Protein AF-A0A9P6WU35-F1 (afdb_monomer)

Organism: Rhizopus oryzae (NCBI:txid64495)

Foldseek 3Di:
DADPVPRADQKDKDWADDPPPDDIDIDIAGADPPLVPGVRNVLVVLCVVCVVLCVLPDPPADSDWPPPVDPPSNPIGRDDPVVVVCVVVVVCVVVVHDDD

Solvent-accessible surface area (backbone atoms only — not comparable to full-atom values): 6296 Å² total; per-residue (Å²): 83,66,39,89,90,71,79,41,63,52,25,41,78,48,71,47,81,60,72,97,87,53,85,63,52,72,46,81,43,62,55,52,92,55,59,94,75,11,62,35,46,53,48,49,55,51,50,60,76,42,50,86,68,44,75,89,54,62,96,83,59,54,93,56,66,36,55,82,86,49,87,56,57,86,63,47,40,60,53,53,72,70,58,60,68,46,44,63,58,51,54,35,52,77,69,71,48,85,85,128

Mean predicted aligned error: 8.53 Å

Sequence (100 aa):
MMDNDKNIPIGVTLTARQPKEIKAKMSNIVTIEDRNKCPVHTLWVFCQATKERRNHLTEGHKLFLTNLEDMDQTKWQSVQPSTIASWPKRIMQDAGIEMN

Structure (mmCIF, N/CA/C/O backbone):
data_AF-A0A9P6WU35-F1
#
_entry.id   AF-A0A9P6WU35-F1
#
loop_
_atom_site.group_PDB
_atom_site.id
_atom_site.type_symbol
_atom_site.label_atom_id
_atom_site.label_alt_id
_atom_site.label_comp_id
_atom_site.label_asym_id
_atom_site.label_entity_id
_atom_site.label_seq_id
_atom_site.pdbx_PDB_ins_code
_atom_site.Cartn_x
_atom_site.Cartn_y
_atom_site.Cartn_z
_atom_site.occupancy
_atom_site.B_iso_or_equiv
_atom_site.auth_seq_id
_atom_site.auth_comp_id
_atom_site.auth_asym_id
_atom_site.auth_atom_id
_atom_site.pdbx_PDB_model_num
ATOM 1 N N . MET A 1 1 ? -2.400 -3.229 16.686 1.00 63.34 1 MET A N 1
ATOM 2 C CA . MET A 1 1 ? -2.683 -4.150 17.806 1.00 63.34 1 MET A CA 1
ATOM 3 C C . MET A 1 1 ? -2.708 -5.565 17.260 1.00 63.34 1 MET A C 1
ATOM 5 O O . MET A 1 1 ? -3.266 -5.754 16.184 1.00 63.34 1 MET A O 1
ATOM 9 N N . MET A 1 2 ? -2.095 -6.517 17.961 1.00 68.75 2 MET A N 1
ATOM 10 C CA . MET A 1 2 ? -2.095 -7.937 17.595 1.00 68.75 2 MET A CA 1
ATOM 11 C C . MET A 1 2 ? -2.855 -8.735 18.651 1.00 68.75 2 MET A C 1
ATOM 13 O O . MET A 1 2 ? -2.800 -8.388 19.829 1.00 68.75 2 MET A O 1
ATOM 17 N N . ASP A 1 3 ? -3.544 -9.784 18.222 1.00 70.44 3 ASP A N 1
ATOM 18 C CA . ASP A 1 3 ? -3.942 -10.888 19.091 1.00 70.44 3 ASP A CA 1
ATOM 19 C C . ASP A 1 3 ? -2.704 -11.772 19.319 1.00 70.44 3 ASP A C 1
ATOM 21 O O . ASP A 1 3 ? -2.176 -12.360 18.367 1.00 70.44 3 ASP A O 1
ATOM 25 N N . ASN A 1 4 ? -2.215 -11.815 20.561 1.00 62.59 4 ASN A N 1
ATOM 26 C CA . ASN A 1 4 ? -0.994 -12.534 20.933 1.00 62.59 4 ASN A CA 1
ATOM 27 C C . ASN A 1 4 ? -1.130 -14.061 20.819 1.00 62.59 4 ASN A C 1
ATOM 29 O O . ASN A 1 4 ? -0.107 -14.727 20.686 1.00 62.59 4 ASN A O 1
ATOM 33 N N . ASP A 1 5 ? -2.349 -14.605 20.790 1.00 67.38 5 ASP A N 1
ATOM 34 C CA . ASP A 1 5 ? -2.567 -16.052 20.676 1.00 67.38 5 ASP A CA 1
ATOM 35 C C . ASP A 1 5 ? -2.641 -16.522 19.219 1.00 67.38 5 ASP A C 1
ATOM 37 O O . ASP A 1 5 ? -2.437 -17.699 18.923 1.00 67.38 5 ASP A O 1
ATOM 41 N N . LYS A 1 6 ? -2.938 -15.612 18.281 1.00 63.66 6 LYS A N 1
ATOM 42 C CA . LYS A 1 6 ? -3.199 -15.968 16.874 1.00 63.66 6 LYS A CA 1
ATOM 43 C C . LYS A 1 6 ? -2.267 -15.299 15.869 1.00 63.66 6 LYS A C 1
ATOM 45 O O . LYS A 1 6 ? -2.325 -15.638 14.689 1.00 63.66 6 LYS A O 1
ATOM 50 N N . ASN A 1 7 ? -1.423 -14.360 16.305 1.00 69.69 7 ASN A N 1
ATOM 51 C CA . ASN A 1 7 ? -0.604 -13.512 15.430 1.00 69.69 7 ASN A CA 1
ATOM 52 C C . ASN A 1 7 ? -1.444 -12.805 14.341 1.00 69.69 7 ASN A C 1
ATOM 54 O O . ASN A 1 7 ? -1.013 -12.628 13.201 1.00 69.69 7 ASN A O 1
ATOM 58 N N . ILE A 1 8 ? -2.683 -12.437 14.685 1.00 71.12 8 ILE A N 1
ATOM 59 C CA . ILE A 1 8 ? -3.626 -11.761 13.787 1.00 71.12 8 ILE A CA 1
ATOM 60 C C . ILE A 1 8 ? -3.738 -10.298 14.219 1.00 71.12 8 ILE A C 1
ATOM 62 O O . I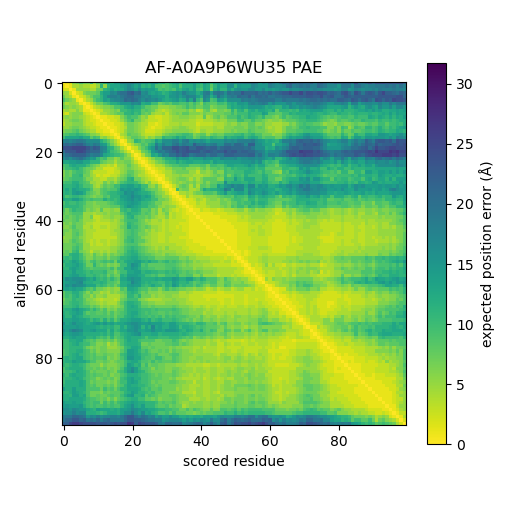LE A 1 8 ? -3.923 -10.025 15.408 1.00 71.12 8 ILE A O 1
ATOM 66 N N . PRO A 1 9 ? -3.668 -9.331 13.289 1.00 77.06 9 PRO A N 1
ATOM 67 C CA . PRO A 1 9 ? -3.876 -7.933 13.629 1.00 77.06 9 PRO A CA 1
ATOM 68 C C . PRO A 1 9 ? -5.347 -7.687 13.979 1.00 77.06 9 PRO A C 1
ATOM 70 O O . PRO A 1 9 ? -6.215 -7.988 13.171 1.00 77.06 9 PRO A O 1
ATOM 73 N N . ILE A 1 10 ? -5.616 -7.112 15.156 1.00 81.50 10 ILE A N 1
ATOM 74 C CA . ILE A 1 10 ? -6.972 -6.791 15.660 1.00 81.50 10 ILE A CA 1
ATOM 75 C C . ILE A 1 10 ? -7.364 -5.319 15.466 1.00 81.50 10 ILE A C 1
ATOM 77 O O . ILE A 1 10 ? -8.532 -4.955 15.596 1.00 81.50 10 ILE A O 1
ATOM 81 N N . GLY A 1 11 ? -6.400 -4.477 15.090 1.00 82.31 11 GLY A N 1
ATOM 82 C CA . GLY A 1 11 ? -6.624 -3.071 14.763 1.00 82.31 11 GLY A CA 1
ATOM 83 C C . GLY A 1 11 ? -5.350 -2.358 14.316 1.00 82.31 11 GLY A C 1
ATOM 84 O O . GLY A 1 11 ? -4.235 -2.813 14.605 1.00 82.31 11 GLY A O 1
ATOM 85 N N . VAL A 1 12 ? -5.506 -1.218 13.646 1.00 84.06 12 VAL A N 1
ATOM 86 C CA . VAL A 1 12 ? -4.409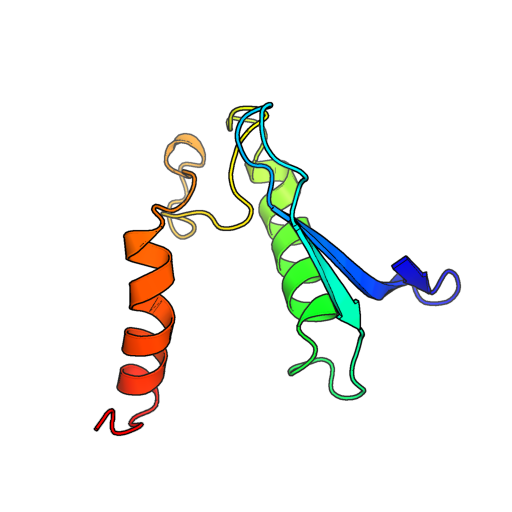 -0.333 13.229 1.00 84.06 12 VAL A CA 1
ATOM 87 C C . VAL A 1 12 ? -4.728 1.124 13.555 1.00 84.06 12 VAL A C 1
ATOM 89 O O . VAL A 1 12 ? -5.871 1.564 13.452 1.00 84.06 12 VAL A O 1
ATOM 92 N N . THR A 1 13 ? -3.694 1.882 13.903 1.00 84.44 13 THR A N 1
ATOM 93 C CA . THR A 1 13 ? -3.759 3.339 14.006 1.00 84.44 13 THR A CA 1
ATOM 94 C C . THR A 1 13 ? -2.987 3.934 12.838 1.00 84.44 13 THR A C 1
ATOM 96 O O . THR A 1 13 ? -1.787 3.701 12.692 1.00 84.44 13 THR A O 1
ATOM 99 N N . LEU A 1 14 ? -3.686 4.682 11.987 1.00 81.62 14 LEU A N 1
ATOM 100 C CA . LEU A 1 14 ? -3.088 5.455 10.908 1.00 81.62 14 LEU A CA 1
ATOM 101 C C . LEU A 1 14 ? -2.802 6.866 11.403 1.00 81.62 14 LEU A C 1
ATOM 103 O O . LEU A 1 14 ? -3.715 7.569 11.834 1.00 81.62 14 LEU A O 1
ATOM 107 N N . THR A 1 15 ? -1.547 7.291 11.290 1.00 81.25 15 THR A N 1
ATOM 108 C CA . THR A 1 15 ? -1.116 8.636 11.678 1.00 81.25 15 THR A CA 1
ATOM 109 C C . THR A 1 15 ? -0.714 9.418 10.440 1.00 81.25 15 THR A C 1
ATOM 111 O O . THR A 1 15 ? 0.305 9.128 9.810 1.00 81.25 15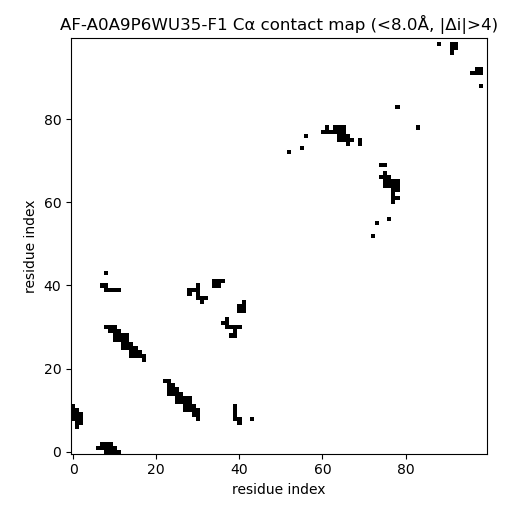 THR A O 1
ATOM 114 N N . ALA A 1 16 ? -1.495 10.440 10.102 1.00 76.81 16 ALA A N 1
ATOM 115 C CA . ALA A 1 16 ? -1.141 11.394 9.065 1.00 76.81 16 ALA A CA 1
ATOM 116 C C . ALA A 1 16 ? -0.136 12.399 9.641 1.00 76.81 16 ALA A C 1
ATOM 118 O O . ALA A 1 16 ? -0.494 13.286 10.420 1.00 76.81 16 ALA A O 1
ATOM 119 N N . ARG A 1 17 ? 1.137 12.243 9.267 1.00 70.44 17 ARG A N 1
ATOM 120 C CA . ARG A 1 17 ? 2.196 13.191 9.625 1.00 70.44 17 ARG A CA 1
ATOM 121 C C . ARG A 1 17 ? 2.110 14.389 8.675 1.00 70.44 17 ARG A C 1
ATOM 123 O O . ARG A 1 17 ? 2.318 14.234 7.475 1.00 70.44 17 ARG A O 1
ATOM 130 N N . GLN A 1 18 ? 1.774 15.563 9.199 1.00 65.25 18 GLN A N 1
ATOM 131 C CA . GLN A 1 18 ? 1.946 16.845 8.506 1.00 65.25 18 GLN A CA 1
ATOM 132 C C . GLN A 1 18 ? 3.238 17.527 8.999 1.00 65.25 18 GLN A C 1
ATOM 134 O O . GLN A 1 18 ? 3.765 17.120 10.040 1.00 65.25 18 GLN A O 1
ATOM 139 N N . PRO A 1 19 ? 3.783 18.526 8.270 1.00 57.38 19 PRO A N 1
ATOM 140 C CA . PRO A 1 19 ? 4.918 19.318 8.743 1.00 57.38 19 PRO A CA 1
ATOM 141 C C . PRO A 1 19 ? 4.656 19.895 10.142 1.00 57.38 19 PRO A C 1
ATOM 143 O O . PRO A 1 19 ? 3.503 20.129 10.500 1.00 57.38 19 PRO A O 1
ATOM 146 N N . LYS A 1 20 ? 5.739 20.093 10.909 1.00 57.22 20 LYS A N 1
ATOM 147 C CA . LYS A 1 20 ? 5.839 20.220 12.384 1.00 57.22 20 LYS A CA 1
ATOM 148 C C . LYS A 1 20 ? 4.887 21.198 13.109 1.00 57.22 20 LYS A C 1
ATOM 150 O O . LYS A 1 20 ? 4.918 21.245 14.332 1.00 57.22 20 LYS A O 1
ATOM 155 N N . GLU A 1 21 ? 4.045 21.943 12.407 1.00 57.44 21 GLU A N 1
ATOM 156 C CA . GLU A 1 21 ? 3.225 23.029 12.952 1.00 57.44 21 GLU A CA 1
ATOM 157 C C . GLU A 1 21 ? 1.771 22.633 13.280 1.00 57.44 21 GLU A C 1
ATOM 159 O O . GLU A 1 21 ? 1.054 23.411 13.903 1.00 57.44 21 GLU A O 1
ATOM 164 N N . ILE A 1 22 ? 1.313 21.425 12.917 1.00 59.28 22 ILE A N 1
ATOM 165 C CA . ILE A 1 22 ? -0.082 20.988 13.132 1.00 59.28 22 ILE A CA 1
ATOM 166 C C . ILE A 1 22 ? -0.131 19.649 13.882 1.00 59.28 22 ILE A C 1
ATOM 168 O O . ILE A 1 22 ? 0.663 18.741 13.630 1.00 59.28 22 ILE A O 1
ATOM 172 N N . LYS A 1 23 ? -1.106 19.500 14.794 1.00 65.06 23 LYS A N 1
ATOM 173 C CA . LYS A 1 23 ? -1.410 18.221 15.460 1.00 65.06 23 LYS A CA 1
ATOM 174 C C . LYS A 1 23 ? -1.686 17.137 14.414 1.00 65.06 23 LYS A C 1
ATOM 176 O O . LYS A 1 23 ? -2.593 17.277 13.594 1.00 65.06 23 LYS A O 1
ATOM 181 N N . ALA A 1 24 ? -0.930 16.041 14.470 1.00 70.25 24 ALA A N 1
ATOM 182 C CA . ALA A 1 24 ? -1.127 14.903 13.580 1.00 70.25 24 ALA A CA 1
ATOM 183 C C . ALA A 1 24 ? -2.559 14.358 13.705 1.00 70.25 24 ALA A C 1
ATOM 185 O O . ALA A 1 24 ? -3.064 14.152 14.812 1.00 70.25 24 ALA A O 1
ATOM 186 N N . LYS A 1 25 ? -3.211 14.102 12.567 1.00 79.12 25 LYS A N 1
ATOM 187 C CA . LYS A 1 25 ? -4.514 13.428 12.549 1.00 79.12 25 LYS A CA 1
ATOM 188 C C . LYS A 1 25 ? -4.290 11.929 12.691 1.00 79.12 25 LYS A C 1
ATOM 190 O O . LYS A 1 25 ? -3.472 11.354 11.972 1.00 79.12 25 LYS A O 1
ATOM 195 N N . MET A 1 26 ? -5.024 11.311 13.607 1.00 80.12 26 MET A N 1
ATOM 196 C CA . MET A 1 26 ? -4.995 9.870 13.830 1.00 80.12 26 MET A CA 1
ATOM 197 C C . MET A 1 26 ? -6.362 9.272 13.520 1.00 80.12 26 MET A C 1
ATOM 199 O O . MET A 1 26 ? -7.392 9.859 13.850 1.00 80.12 26 MET A O 1
ATOM 203 N N . SER A 1 27 ? -6.372 8.100 12.898 1.00 81.44 27 SER A N 1
ATOM 204 C CA . SER A 1 27 ? -7.586 7.325 12.648 1.00 81.44 27 SER A CA 1
ATOM 205 C C . SER A 1 27 ? -7.364 5.890 13.095 1.00 81.44 27 SER A C 1
ATOM 207 O O . SER A 1 27 ? -6.371 5.267 12.720 1.00 81.44 27 SER A O 1
ATOM 209 N N . ASN A 1 28 ? -8.284 5.373 13.905 1.00 81.69 28 ASN A N 1
ATOM 210 C CA . ASN A 1 28 ? -8.258 3.990 14.362 1.00 81.69 28 ASN A CA 1
ATOM 211 C C . ASN A 1 28 ? -9.167 3.155 13.468 1.00 81.69 28 ASN A C 1
ATOM 213 O O . ASN A 1 28 ? -10.329 3.499 13.268 1.00 81.69 28 ASN A O 1
ATOM 217 N N . ILE A 1 29 ? -8.629 2.062 12.941 1.00 81.06 29 ILE A N 1
ATOM 218 C CA . ILE A 1 29 ? -9.364 1.095 12.136 1.00 81.06 29 ILE A CA 1
ATOM 219 C C . ILE A 1 29 ? -9.370 -0.220 12.909 1.00 81.06 29 ILE A C 1
ATOM 221 O O . ILE A 1 29 ? -8.317 -0.719 13.316 1.00 81.06 29 ILE A O 1
ATOM 225 N N . VAL A 1 30 ? -10.563 -0.764 13.118 1.00 80.62 30 VAL A N 1
ATOM 226 C CA . VAL A 1 30 ? -10.792 -2.014 13.848 1.00 80.62 30 VAL A CA 1
ATOM 227 C C . VAL A 1 30 ? -10.995 -3.152 12.851 1.00 80.62 30 VAL A C 1
ATOM 229 O O . VAL A 1 30 ? -11.324 -2.928 11.683 1.00 80.62 30 VAL A O 1
ATOM 232 N N . THR A 1 31 ? -10.746 -4.377 13.294 1.00 75.38 31 THR A N 1
ATOM 233 C CA . THR A 1 31 ? -11.059 -5.570 12.510 1.00 75.38 31 THR A CA 1
ATOM 234 C C . THR A 1 31 ? -12.561 -5.794 12.367 1.00 75.38 31 THR A C 1
ATOM 236 O O . THR A 1 31 ? -13.345 -5.416 13.232 1.00 75.38 31 THR A O 1
ATOM 239 N N . ILE A 1 32 ? -12.944 -6.438 11.266 1.00 77.38 32 ILE A N 1
ATOM 240 C CA . ILE A 1 32 ? -14.282 -6.999 11.054 1.00 77.38 32 ILE A CA 1
ATOM 241 C C . ILE A 1 32 ? -14.157 -8.503 10.784 1.00 77.38 32 ILE A C 1
ATOM 243 O O . ILE A 1 32 ? -13.075 -8.975 10.427 1.00 77.38 32 ILE A O 1
ATOM 247 N N . GLU A 1 33 ? -15.248 -9.246 10.973 1.00 74.25 33 GLU A N 1
ATOM 248 C CA . GLU A 1 33 ? -15.258 -10.719 10.946 1.00 74.25 33 GLU A CA 1
ATOM 249 C C . GLU A 1 33 ? -14.790 -11.307 9.605 1.00 74.25 33 GLU A C 1
ATOM 251 O O . GLU A 1 33 ? -14.010 -12.261 9.574 1.00 74.25 33 GLU A O 1
ATOM 256 N N . ASP A 1 34 ? -15.215 -10.706 8.490 1.00 79.56 34 ASP A N 1
ATOM 257 C CA . ASP A 1 34 ? -14.785 -11.108 7.151 1.00 79.56 34 ASP A CA 1
ATOM 258 C C . ASP A 1 34 ? -13.382 -10.561 6.852 1.00 79.56 34 ASP A C 1
ATOM 260 O O . ASP A 1 34 ? -13.197 -9.376 6.552 1.00 79.56 34 ASP A O 1
ATOM 264 N N . ARG A 1 35 ? -12.379 -11.446 6.897 1.00 71.94 35 ARG A N 1
ATOM 265 C CA . ARG A 1 35 ? -10.972 -11.096 6.648 1.00 71.94 35 ARG A CA 1
ATOM 266 C C . ARG A 1 35 ? -10.729 -10.497 5.265 1.00 71.94 35 ARG A C 1
ATOM 268 O O . ARG A 1 35 ? -9.848 -9.650 5.154 1.00 71.94 35 ARG A O 1
ATOM 275 N N . ASN A 1 36 ? -11.505 -10.878 4.248 1.00 74.25 36 ASN A N 1
ATOM 276 C CA . ASN A 1 36 ? -11.347 -10.345 2.890 1.00 74.25 36 ASN A CA 1
ATOM 277 C C . ASN A 1 36 ? -11.847 -8.902 2.779 1.00 74.25 36 ASN A C 1
ATOM 279 O O . ASN A 1 36 ? -11.405 -8.150 1.914 1.00 74.25 36 ASN A O 1
ATOM 283 N N . LYS A 1 37 ? -12.750 -8.499 3.677 1.00 78.94 37 LYS A N 1
ATOM 284 C CA . LYS A 1 37 ? -13.257 -7.125 3.776 1.00 78.94 37 LYS A CA 1
ATOM 285 C C . LYS A 1 37 ? -12.566 -6.330 4.878 1.00 78.94 37 LYS A C 1
ATOM 287 O O . LYS A 1 37 ? -12.788 -5.129 4.985 1.00 78.94 37 LYS A O 1
ATOM 292 N N . CYS A 1 38 ? -11.742 -6.983 5.696 1.00 84.19 38 CYS A N 1
ATOM 293 C CA . CYS A 1 38 ? -11.101 -6.401 6.861 1.00 84.19 38 CYS A CA 1
ATOM 294 C C . CYS A 1 38 ? -9.956 -5.463 6.456 1.00 84.19 38 CYS A C 1
ATOM 296 O O . CYS A 1 38 ? -8.867 -5.935 6.111 1.00 84.19 38 CYS A O 1
ATOM 298 N N . PRO A 1 39 ? -10.127 -4.130 6.567 1.00 82.38 39 PRO A N 1
ATOM 299 C CA . PRO A 1 39 ? -9.115 -3.194 6.084 1.00 82.38 39 PRO A CA 1
ATOM 300 C C . PRO A 1 39 ? -7.808 -3.302 6.879 1.00 82.38 39 PRO A C 1
ATOM 302 O O . PRO A 1 39 ? -6.729 -3.074 6.340 1.00 82.38 39 PRO A O 1
ATOM 305 N N . VAL A 1 40 ? -7.896 -3.703 8.152 1.00 86.62 40 VAL A N 1
ATOM 306 C CA . VAL A 1 40 ? -6.740 -3.964 9.019 1.00 86.62 40 VAL A CA 1
ATOM 307 C C . VAL A 1 40 ? -5.914 -5.136 8.497 1.00 86.62 40 VAL A C 1
ATOM 309 O O . VAL A 1 40 ? -4.689 -5.040 8.430 1.00 86.62 40 VAL A O 1
ATOM 312 N N . HIS A 1 41 ? -6.576 -6.234 8.124 1.00 86.25 41 HIS A N 1
ATOM 313 C CA . HIS A 1 41 ? -5.898 -7.415 7.603 1.00 86.25 41 HIS A CA 1
ATOM 314 C C . HIS A 1 41 ? -5.247 -7.109 6.252 1.00 86.25 41 HIS A C 1
ATOM 316 O O . HIS A 1 41 ? -4.050 -7.342 6.092 1.00 86.25 41 HIS A O 1
ATOM 322 N N . THR A 1 42 ? -5.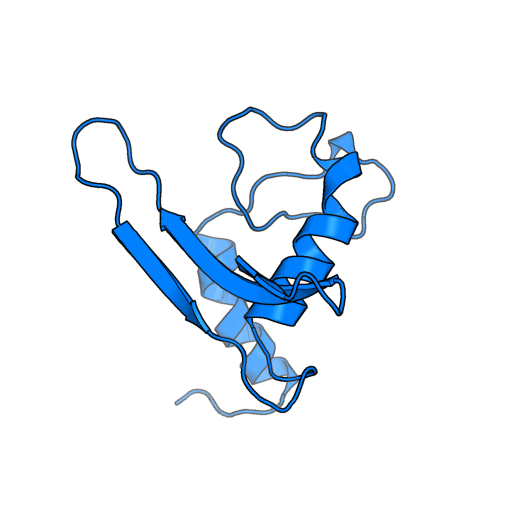990 -6.488 5.331 1.00 88.19 42 THR A N 1
ATOM 323 C CA . THR A 1 42 ? -5.472 -6.056 4.024 1.00 88.19 42 THR A CA 1
ATOM 324 C C . THR A 1 42 ? -4.262 -5.135 4.170 1.00 88.19 42 THR A C 1
ATOM 326 O O . THR A 1 42 ? -3.243 -5.329 3.507 1.00 88.19 42 THR A O 1
ATOM 329 N N . LEU A 1 43 ? -4.327 -4.163 5.085 1.00 88.75 43 LEU A N 1
ATOM 330 C CA . LEU A 1 43 ? -3.210 -3.265 5.351 1.00 88.75 43 LEU A CA 1
ATOM 331 C C . LEU A 1 43 ? -1.995 -4.002 5.924 1.00 88.75 43 LEU A C 1
ATOM 333 O O . LEU A 1 43 ? -0.865 -3.726 5.527 1.00 88.75 43 LEU A O 1
ATOM 337 N N . TRP A 1 44 ? -2.207 -4.928 6.859 1.00 87.00 44 TRP A N 1
ATOM 338 C CA . TRP A 1 44 ? -1.122 -5.719 7.430 1.00 87.00 44 TRP A CA 1
ATOM 339 C C . TRP A 1 44 ? -0.413 -6.555 6.363 1.00 87.00 44 TRP A C 1
ATOM 341 O O . TRP A 1 44 ? 0.813 -6.490 6.278 1.00 87.00 44 TRP A O 1
ATOM 351 N N . VAL A 1 45 ? -1.168 -7.260 5.510 1.00 88.38 45 VAL A N 1
ATOM 352 C CA . VAL A 1 45 ? -0.614 -8.033 4.385 1.00 88.38 45 VAL A CA 1
ATOM 353 C C . VAL A 1 45 ? 0.214 -7.126 3.476 1.00 88.38 45 VAL A C 1
ATOM 355 O O . VAL A 1 45 ? 1.354 -7.454 3.153 1.00 88.38 45 VAL A O 1
ATOM 358 N N . PHE A 1 46 ? -0.311 -5.950 3.129 1.00 89.44 46 PHE A N 1
ATOM 359 C CA . PHE A 1 46 ? 0.404 -4.976 2.307 1.00 89.44 46 PHE A CA 1
ATOM 360 C C . PHE A 1 46 ? 1.712 -4.495 2.960 1.00 89.44 46 PHE A C 1
ATOM 362 O O . PHE A 1 46 ? 2.758 -4.445 2.306 1.00 89.44 46 PHE A O 1
ATOM 369 N N . CYS A 1 47 ? 1.694 -4.167 4.254 1.00 88.31 47 CYS A N 1
ATOM 370 C CA . CYS A 1 47 ? 2.889 -3.745 4.982 1.00 88.31 47 CYS A CA 1
ATOM 371 C C . CYS A 1 47 ? 3.943 -4.855 5.049 1.00 88.31 47 CYS A C 1
ATOM 373 O O . CYS A 1 47 ? 5.114 -4.566 4.834 1.00 88.31 47 CYS A O 1
ATOM 375 N N . GLN A 1 48 ? 3.547 -6.109 5.299 1.00 88.62 48 GLN A N 1
ATOM 376 C CA . GLN A 1 48 ? 4.480 -7.241 5.304 1.00 88.62 48 GLN A CA 1
ATOM 377 C C . GLN A 1 48 ? 5.084 -7.473 3.915 1.00 88.62 48 GLN A C 1
ATOM 379 O O . GLN A 1 48 ? 6.302 -7.548 3.784 1.00 88.62 48 GLN A O 1
ATOM 384 N N . ALA A 1 49 ? 4.250 -7.496 2.871 1.00 86.81 49 ALA A N 1
ATOM 385 C CA . ALA A 1 49 ? 4.690 -7.723 1.494 1.00 86.81 49 ALA A CA 1
ATOM 386 C C . ALA A 1 49 ? 5.647 -6.636 0.980 1.00 86.81 49 ALA A C 1
ATOM 388 O O . ALA A 1 49 ? 6.505 -6.900 0.139 1.00 86.81 49 ALA A O 1
ATOM 389 N N . THR A 1 50 ? 5.509 -5.407 1.482 1.00 87.50 50 THR A N 1
ATOM 390 C CA . THR A 1 50 ? 6.338 -4.271 1.059 1.00 87.50 50 THR A CA 1
ATOM 391 C C . THR A 1 50 ? 7.501 -3.974 2.005 1.00 87.50 50 THR A C 1
ATOM 393 O O . THR A 1 50 ? 8.352 -3.170 1.645 1.00 87.50 50 THR A O 1
ATOM 396 N N . LYS A 1 51 ? 7.583 -4.615 3.180 1.00 85.94 51 LYS A N 1
ATOM 397 C CA . LYS A 1 51 ? 8.542 -4.284 4.250 1.00 85.94 51 LYS A CA 1
ATOM 398 C C . LYS A 1 51 ? 9.993 -4.269 3.769 1.00 85.94 51 LYS A C 1
ATOM 400 O O . LYS A 1 51 ? 10.646 -3.236 3.843 1.00 85.94 51 LYS A O 1
ATOM 405 N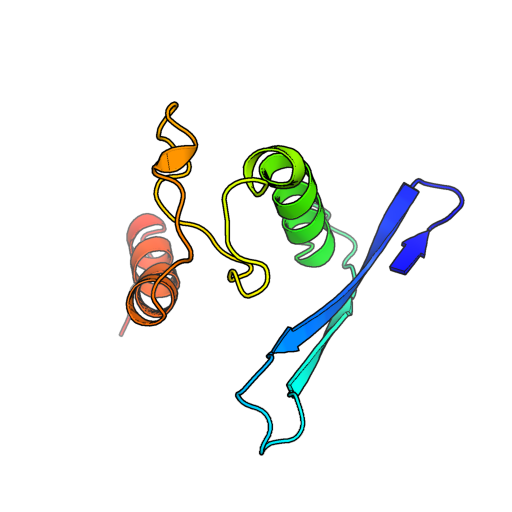 N . GLU A 1 52 ? 10.460 -5.387 3.219 1.00 82.25 52 GLU A N 1
ATOM 406 C CA . GLU A 1 52 ? 11.852 -5.548 2.768 1.00 82.25 52 GLU A CA 1
ATOM 407 C C . GLU A 1 52 ? 12.186 -4.671 1.553 1.00 82.25 52 GLU A C 1
ATOM 409 O O . GLU A 1 52 ? 13.341 -4.351 1.292 1.00 82.25 52 GLU A O 1
ATOM 414 N N . ARG A 1 53 ? 11.159 -4.237 0.817 1.00 79.75 53 ARG A N 1
ATOM 415 C CA . ARG A 1 53 ? 11.284 -3.442 -0.411 1.00 79.75 53 ARG A CA 1
ATOM 416 C C . ARG A 1 53 ? 11.163 -1.935 -0.167 1.00 79.75 53 ARG A C 1
ATOM 418 O O . ARG A 1 53 ? 11.097 -1.162 -1.116 1.00 79.75 53 ARG A O 1
ATOM 425 N N . ARG A 1 54 ? 11.094 -1.505 1.098 1.00 85.31 54 ARG A N 1
ATOM 426 C CA . ARG A 1 54 ? 11.064 -0.085 1.499 1.00 85.31 54 ARG A CA 1
ATOM 427 C C . ARG A 1 54 ? 12.435 0.450 1.911 1.00 85.31 54 ARG A C 1
ATOM 429 O O . ARG A 1 54 ? 12.543 1.638 2.187 1.00 85.31 54 ARG A O 1
ATOM 436 N N . ASN A 1 55 ? 13.469 -0.392 1.938 1.00 83.88 55 ASN A N 1
ATOM 437 C CA . ASN A 1 55 ? 14.787 -0.046 2.480 1.00 83.88 55 ASN A CA 1
ATOM 438 C C . ASN A 1 55 ? 15.491 1.099 1.729 1.00 83.88 55 ASN A C 1
ATOM 440 O O . ASN A 1 55 ? 16.278 1.822 2.330 1.00 83.88 55 ASN A O 1
ATOM 444 N N . HIS A 1 56 ? 15.209 1.291 0.436 1.00 83.88 56 HIS A N 1
ATOM 445 C CA . HIS A 1 56 ? 15.769 2.393 -0.360 1.00 83.88 56 HIS A CA 1
ATOM 446 C C . HIS A 1 56 ? 14.959 3.695 -0.265 1.00 83.88 56 HIS A C 1
ATOM 448 O O . HIS A 1 56 ? 15.380 4.718 -0.805 1.00 83.88 56 HIS A O 1
ATOM 454 N N . LEU A 1 57 ? 13.784 3.674 0.371 1.00 84.38 57 LEU A N 1
ATOM 455 C CA . LEU A 1 57 ? 12.930 4.849 0.504 1.00 84.38 57 LEU A CA 1
ATOM 456 C C . LEU A 1 57 ? 13.376 5.713 1.685 1.00 84.38 57 LEU A C 1
ATOM 458 O O . LEU A 1 57 ? 13.829 5.219 2.714 1.00 84.38 57 LEU A O 1
ATOM 462 N N . THR A 1 58 ? 13.183 7.025 1.569 1.00 81.62 58 THR A N 1
ATOM 463 C CA . THR A 1 58 ? 13.468 7.957 2.664 1.00 81.62 58 THR A CA 1
ATOM 464 C C . THR A 1 58 ? 12.570 7.692 3.879 1.00 81.62 58 THR A C 1
ATOM 466 O O . THR A 1 58 ? 11.454 7.182 3.758 1.00 81.62 58 THR A O 1
ATOM 469 N N . GLU A 1 59 ? 13.025 8.075 5.074 1.00 76.81 59 GLU A N 1
ATOM 470 C CA . GLU A 1 59 ? 12.318 7.841 6.348 1.00 76.81 59 GLU A CA 1
ATOM 471 C C . GLU A 1 59 ? 10.890 8.440 6.384 1.00 76.81 59 GLU A C 1
ATOM 473 O O . GLU A 1 59 ? 10.021 7.977 7.120 1.00 76.81 59 GLU A O 1
ATOM 478 N N . GLY A 1 60 ? 10.617 9.440 5.538 1.00 77.62 60 GLY A N 1
ATOM 479 C CA . GLY A 1 60 ? 9.313 10.094 5.387 1.00 77.62 60 GLY A CA 1
ATOM 480 C C . GLY A 1 60 ? 8.418 9.533 4.276 1.00 77.62 60 GLY A C 1
ATOM 481 O O . GLY A 1 60 ? 7.492 10.225 3.847 1.00 77.62 60 GLY A O 1
ATOM 482 N N . HIS A 1 61 ? 8.697 8.336 3.758 1.00 83.44 61 HIS A N 1
ATOM 483 C CA . HIS A 1 61 ? 7.908 7.758 2.673 1.00 83.44 61 HIS A CA 1
ATOM 484 C C . HIS A 1 61 ? 6.452 7.482 3.082 1.00 83.44 61 HIS A C 1
ATOM 486 O O . HIS A 1 61 ? 6.118 7.242 4.244 1.00 83.44 61 HIS A O 1
ATOM 492 N N . LYS A 1 62 ? 5.553 7.528 2.098 1.00 86.44 62 LYS A N 1
ATOM 493 C CA . LYS A 1 62 ? 4.117 7.329 2.314 1.00 86.44 62 LYS A CA 1
ATOM 494 C C . LYS A 1 62 ? 3.776 5.849 2.452 1.00 86.44 62 LYS A C 1
ATOM 496 O O . LYS A 1 62 ? 4.497 4.965 1.989 1.00 86.44 62 LYS A O 1
ATOM 501 N N . LEU A 1 63 ? 2.614 5.588 3.051 1.00 87.56 63 LEU A N 1
ATOM 502 C CA . LEU A 1 63 ? 2.091 4.235 3.199 1.00 87.56 63 LEU A CA 1
ATOM 503 C C . LEU A 1 63 ? 1.967 3.541 1.836 1.00 87.56 63 LEU A C 1
ATOM 505 O O . LEU A 1 63 ? 2.537 2.474 1.631 1.00 87.56 63 LEU A O 1
ATOM 509 N N . PHE A 1 64 ? 1.275 4.176 0.895 1.00 88.94 64 PHE A N 1
ATOM 510 C CA . PHE A 1 64 ? 1.055 3.641 -0.442 1.00 88.94 64 PHE A CA 1
ATOM 511 C C . PHE A 1 64 ? 2.216 3.967 -1.389 1.00 88.94 64 PHE A C 1
ATOM 513 O O . PHE A 1 64 ? 2.775 5.069 -1.359 1.00 88.94 64 PHE A O 1
ATOM 520 N N . LEU A 1 65 ? 2.546 3.003 -2.246 1.00 89.12 65 LEU A N 1
ATOM 521 C CA . LEU A 1 65 ? 3.661 3.071 -3.187 1.00 89.12 65 LEU A CA 1
ATOM 522 C C . LEU A 1 65 ? 3.159 2.955 -4.633 1.00 89.12 65 LEU A C 1
ATOM 524 O O . LEU A 1 65 ? 2.070 2.437 -4.875 1.00 89.12 65 LEU A O 1
ATOM 528 N N . THR A 1 66 ? 3.961 3.429 -5.581 1.00 88.31 66 THR A N 1
ATOM 529 C CA . THR A 1 66 ? 3.763 3.256 -7.029 1.00 88.31 66 THR A CA 1
ATOM 530 C C . THR A 1 66 ? 4.793 2.291 -7.599 1.00 88.31 66 THR A C 1
ATOM 532 O O . THR A 1 66 ? 5.812 2.032 -6.959 1.00 88.31 66 THR A O 1
ATOM 535 N N . ASN A 1 67 ? 4.538 1.803 -8.818 1.00 85.06 67 ASN A N 1
ATOM 536 C CA . ASN A 1 67 ? 5.451 0.934 -9.571 1.00 85.06 67 ASN A CA 1
ATOM 537 C C . ASN A 1 67 ? 5.756 -0.393 -8.856 1.00 85.06 67 ASN A C 1
ATOM 539 O O . ASN A 1 67 ? 6.845 -0.940 -8.970 1.00 85.06 67 ASN A O 1
ATOM 543 N N . LEU A 1 68 ? 4.782 -0.921 -8.106 1.00 84.44 68 LEU A N 1
ATOM 544 C CA . LEU A 1 68 ? 4.928 -2.179 -7.361 1.00 84.44 68 LEU A CA 1
ATOM 545 C C . LEU A 1 68 ? 5.123 -3.405 -8.272 1.00 84.44 68 LEU A C 1
ATOM 547 O O . LEU A 1 68 ? 5.607 -4.437 -7.813 1.00 84.44 68 LEU A O 1
ATOM 551 N N . GLU A 1 69 ? 4.733 -3.293 -9.541 1.00 82.88 69 GLU A N 1
ATOM 552 C CA . GLU A 1 69 ? 4.876 -4.340 -10.558 1.00 82.88 69 GLU A CA 1
ATOM 553 C C . GLU A 1 69 ? 6.291 -4.391 -11.155 1.00 82.88 69 GLU A C 1
ATOM 555 O O . GLU A 1 69 ? 6.683 -5.414 -11.715 1.00 82.88 69 GLU A O 1
ATOM 560 N N . ASP A 1 70 ? 7.088 -3.326 -11.001 1.00 83.62 70 ASP A N 1
ATOM 561 C CA . ASP A 1 70 ? 8.477 -3.324 -11.450 1.00 83.62 70 ASP A CA 1
ATOM 562 C C . ASP A 1 70 ? 9.324 -4.259 -10.575 1.00 83.62 70 ASP A C 1
ATOM 564 O O . ASP A 1 70 ? 9.323 -4.178 -9.341 1.00 83.62 70 ASP A O 1
ATOM 568 N N . MET A 1 71 ? 10.105 -5.122 -11.233 1.00 80.00 71 MET A N 1
ATOM 569 C CA . MET A 1 71 ? 11.089 -5.980 -10.560 1.00 80.00 71 MET A CA 1
ATOM 570 C C . MET A 1 71 ? 12.249 -5.177 -9.963 1.00 80.00 71 MET A C 1
ATOM 572 O O . MET A 1 71 ? 12.859 -5.600 -8.981 1.00 80.00 71 MET A O 1
ATOM 576 N N . ASP A 1 72 ? 12.547 -4.020 -10.556 1.00 82.69 72 ASP A N 1
ATOM 577 C CA . ASP A 1 72 ? 13.549 -3.089 -10.057 1.00 82.69 72 ASP A CA 1
ATOM 578 C C . ASP A 1 72 ? 12.980 -2.272 -8.891 1.00 82.69 72 AS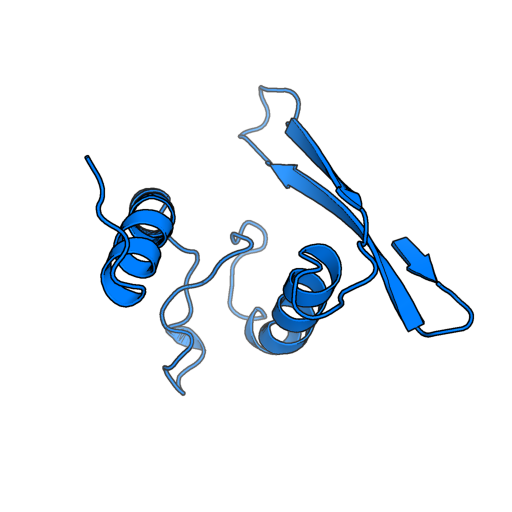P A C 1
ATOM 580 O O . ASP A 1 72 ? 12.195 -1.337 -9.064 1.00 82.69 72 ASP A O 1
ATOM 584 N N . GLN A 1 73 ? 13.410 -2.632 -7.684 1.00 74.19 73 GLN A N 1
ATOM 585 C CA . GLN A 1 73 ? 12.939 -2.029 -6.441 1.00 74.19 73 GLN A CA 1
ATOM 586 C C . GLN A 1 73 ? 13.262 -0.536 -6.364 1.00 74.19 73 GLN A C 1
ATOM 588 O O . GLN A 1 73 ? 12.501 0.211 -5.759 1.00 74.19 73 GLN A O 1
ATOM 593 N N . THR A 1 74 ? 14.322 -0.065 -7.029 1.00 80.31 74 THR A N 1
ATOM 594 C CA . THR A 1 74 ? 14.706 1.357 -7.010 1.00 80.31 74 THR A CA 1
ATOM 595 C C 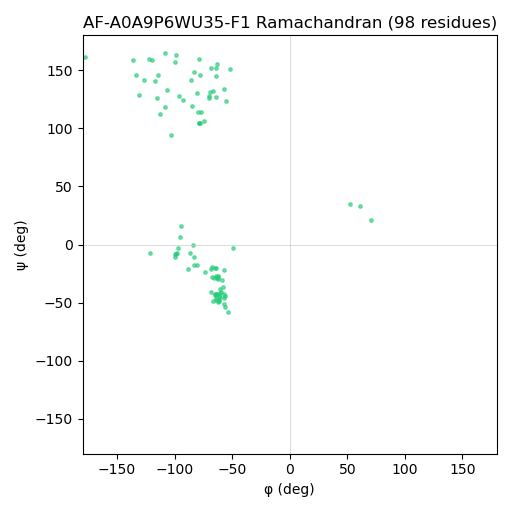. THR A 1 74 ? 13.649 2.267 -7.642 1.00 80.31 74 THR A C 1
ATOM 597 O O . THR A 1 74 ? 13.589 3.460 -7.341 1.00 80.31 74 THR A O 1
ATOM 600 N N . LYS A 1 75 ? 12.762 1.700 -8.469 1.00 83.62 75 LYS A N 1
ATOM 601 C CA . LYS A 1 75 ? 11.654 2.413 -9.116 1.00 83.62 75 LYS A CA 1
ATOM 602 C C . LYS A 1 75 ? 10.421 2.562 -8.235 1.00 83.62 75 LYS A C 1
ATOM 604 O O . LYS A 1 75 ? 9.506 3.311 -8.590 1.00 83.62 75 LYS A O 1
ATOM 609 N N . TRP A 1 76 ? 10.378 1.866 -7.100 1.00 89.06 76 TRP A N 1
ATOM 610 C CA . TRP A 1 76 ? 9.287 1.992 -6.146 1.00 89.06 76 TRP A CA 1
ATOM 611 C C . TRP A 1 76 ? 9.371 3.360 -5.491 1.00 89.06 76 TRP A C 1
ATOM 613 O O . TRP A 1 76 ? 10.417 3.750 -4.972 1.00 89.06 76 TRP A O 1
ATOM 623 N N . GLN A 1 77 ? 8.264 4.095 -5.515 1.00 88.00 77 GLN A N 1
ATOM 624 C CA . GLN A 1 77 ? 8.206 5.472 -5.034 1.00 88.00 77 GLN A CA 1
ATOM 625 C C . GLN A 1 77 ? 6.956 5.704 -4.193 1.00 88.00 77 GLN A C 1
ATOM 627 O O . GLN A 1 77 ? 5.973 4.973 -4.281 1.00 88.00 77 GLN A O 1
ATOM 632 N N . SER A 1 78 ? 6.988 6.743 -3.358 1.00 89.31 78 SER A N 1
ATOM 633 C CA . SER A 1 78 ? 5.797 7.182 -2.629 1.00 89.31 78 SER A CA 1
ATOM 634 C C . SER A 1 78 ? 4.753 7.726 -3.595 1.00 89.31 78 SER A C 1
ATOM 636 O O . SER A 1 78 ? 5.050 8.596 -4.412 1.00 89.31 78 SER A O 1
ATOM 638 N N . VAL A 1 79 ? 3.509 7.277 -3.446 1.00 89.25 79 VAL A N 1
ATOM 639 C CA . VAL A 1 79 ? 2.424 7.705 -4.331 1.00 89.25 79 VAL A CA 1
ATOM 640 C C . VAL A 1 79 ? 2.126 9.205 -4.214 1.00 89.25 79 VAL A C 1
ATOM 642 O O . VAL A 1 79 ? 2.191 9.811 -3.134 1.00 89.25 79 VAL A O 1
ATOM 645 N N . GLN A 1 80 ? 1.762 9.832 -5.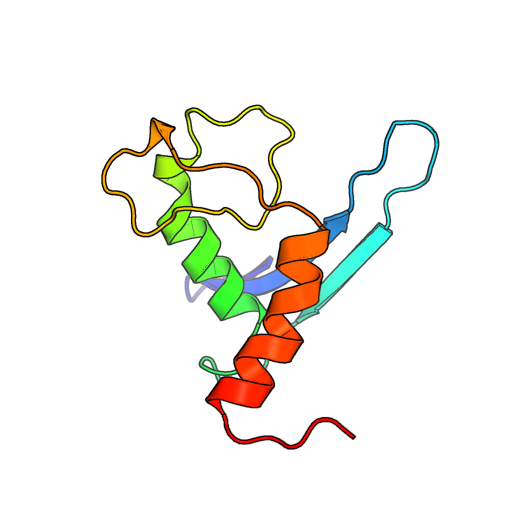330 1.00 87.81 80 GLN A N 1
ATOM 646 C CA . GLN A 1 80 ?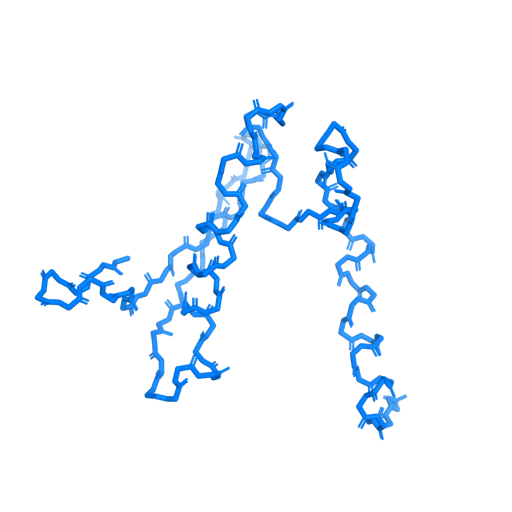 1.297 11.216 -5.325 1.00 87.81 80 GLN A CA 1
ATOM 647 C C . GLN A 1 80 ? -0.160 11.302 -4.841 1.00 87.81 80 GLN A C 1
ATOM 649 O O . GLN A 1 80 ? -0.947 10.393 -5.107 1.00 87.81 80 GLN A O 1
ATOM 654 N N . PRO A 1 81 ? -0.562 12.375 -4.130 1.00 84.75 81 PRO A N 1
ATOM 655 C CA . PRO A 1 81 ? -1.933 12.501 -3.628 1.00 84.75 81 PRO A CA 1
ATOM 656 C C . PRO A 1 81 ? -2.987 12.444 -4.743 1.00 84.75 81 PRO A C 1
ATOM 658 O O . PRO A 1 81 ? -4.038 11.837 -4.559 1.00 84.75 81 PRO A O 1
ATOM 661 N N . SER A 1 82 ? -2.680 13.015 -5.912 1.00 87.62 82 SER A N 1
ATOM 662 C CA . SER A 1 82 ? -3.535 12.966 -7.104 1.00 87.62 82 SER A CA 1
ATOM 663 C C . SER A 1 82 ? -3.789 11.537 -7.592 1.00 87.62 82 SER A C 1
ATOM 665 O O . SER A 1 82 ? -4.908 11.213 -7.977 1.00 87.62 82 SER A O 1
ATOM 667 N N . THR A 1 83 ? -2.780 10.666 -7.527 1.00 88.19 83 THR A N 1
ATOM 668 C CA . THR A 1 83 ? -2.901 9.249 -7.890 1.00 88.19 83 THR A CA 1
ATOM 669 C C . THR A 1 83 ? -3.776 8.483 -6.898 1.00 88.19 83 THR A C 1
ATOM 671 O O . THR A 1 83 ? -4.606 7.688 -7.318 1.00 88.19 83 THR A O 1
ATOM 674 N N . ILE A 1 84 ? -3.656 8.746 -5.590 1.00 86.75 84 ILE A N 1
ATOM 675 C CA . ILE A 1 84 ? -4.566 8.139 -4.599 1.00 86.75 84 ILE A CA 1
ATOM 676 C C . ILE A 1 84 ? -6.008 8.569 -4.883 1.00 86.75 84 ILE A C 1
ATOM 678 O O . ILE A 1 84 ? -6.912 7.741 -4.860 1.00 86.75 84 ILE A O 1
ATOM 682 N N . ALA A 1 85 ? -6.226 9.857 -5.162 1.00 87.56 85 ALA A N 1
ATOM 683 C CA . ALA A 1 85 ? -7.558 10.391 -5.425 1.00 87.56 85 ALA A CA 1
ATOM 684 C C . ALA A 1 85 ? -8.206 9.795 -6.689 1.00 87.56 85 ALA A C 1
ATOM 686 O O . ALA A 1 85 ? -9.430 9.718 -6.763 1.00 87.56 85 ALA A O 1
ATOM 687 N N . SER A 1 86 ? -7.412 9.349 -7.669 1.00 88.62 86 SER A N 1
ATOM 688 C CA . SER A 1 86 ? -7.934 8.719 -8.884 1.00 88.62 86 SER A CA 1
ATOM 689 C C . SER A 1 86 ? -8.243 7.226 -8.731 1.00 88.62 86 SER A C 1
ATOM 691 O O . SER A 1 86 ? -9.012 6.691 -9.531 1.00 88.62 86 SER A O 1
ATOM 693 N N . TRP A 1 87 ? -7.709 6.544 -7.709 1.00 89.81 87 TRP A N 1
ATOM 694 C CA . TRP A 1 87 ? -7.934 5.108 -7.513 1.00 89.81 87 TRP A CA 1
ATOM 695 C C . TRP A 1 87 ? -9.394 4.725 -7.275 1.00 89.81 87 TRP A C 1
ATOM 697 O O . TRP A 1 87 ? -9.851 3.832 -7.984 1.00 89.81 87 TRP A O 1
ATOM 707 N N . PRO A 1 88 ? -10.159 5.368 -6.365 1.00 89.75 88 PRO A N 1
ATOM 708 C CA . PRO A 1 88 ? -11.563 5.012 -6.169 1.00 89.75 88 PRO A CA 1
ATOM 709 C C . PRO A 1 88 ? -12.356 5.119 -7.469 1.00 89.75 88 PRO A C 1
ATOM 711 O O . PRO A 1 88 ? -13.097 4.203 -7.807 1.00 89.75 88 PRO A O 1
ATOM 714 N N . LYS A 1 89 ? -12.113 6.191 -8.238 1.00 88.94 89 LYS A N 1
ATOM 715 C CA . LYS A 1 89 ? -12.746 6.417 -9.539 1.00 88.94 89 LYS A CA 1
ATOM 716 C C . LYS A 1 89 ? -12.477 5.253 -10.493 1.00 88.94 89 LYS A C 1
ATOM 718 O O . LYS A 1 89 ? -13.407 4.694 -11.059 1.00 88.94 89 LYS A O 1
ATOM 723 N N . ARG A 1 90 ? -11.210 4.864 -10.646 1.00 88.38 90 ARG A N 1
ATOM 724 C CA . ARG A 1 90 ? -10.817 3.763 -11.532 1.00 88.38 90 ARG A CA 1
ATOM 725 C C . ARG A 1 90 ? -11.378 2.415 -11.067 1.00 88.38 90 ARG A C 1
ATOM 727 O O . ARG A 1 90 ? -11.924 1.687 -11.878 1.00 88.38 90 ARG A O 1
ATOM 734 N N . ILE A 1 91 ? -11.318 2.121 -9.767 1.00 89.69 91 ILE A N 1
ATOM 735 C CA . ILE A 1 91 ? -11.863 0.881 -9.188 1.00 89.69 91 ILE A CA 1
ATOM 736 C C . ILE A 1 91 ? -13.375 0.784 -9.427 1.00 89.69 91 ILE A C 1
ATOM 738 O O . ILE A 1 91 ? -13.872 -0.282 -9.774 1.00 89.69 91 ILE A O 1
ATOM 742 N N . MET A 1 92 ? -14.108 1.889 -9.265 1.00 91.00 92 MET A N 1
ATOM 743 C CA . MET A 1 92 ? -15.545 1.934 -9.547 1.00 91.00 92 MET A CA 1
ATOM 744 C C . MET A 1 92 ? -15.839 1.687 -11.032 1.00 91.00 92 MET A C 1
ATOM 746 O O . MET A 1 92 ? -16.732 0.903 -11.338 1.00 91.00 92 MET A O 1
ATOM 750 N N . GLN A 1 93 ? -15.057 2.279 -11.944 1.00 90.56 93 GLN A N 1
ATOM 751 C CA . GLN A 1 93 ? -15.183 2.030 -13.389 1.00 90.56 93 GLN A CA 1
ATOM 752 C C . GLN A 1 93 ? -14.918 0.568 -13.744 1.00 90.56 93 GLN A C 1
ATOM 754 O O . GLN A 1 93 ? -15.725 -0.039 -14.441 1.00 90.56 93 GLN A O 1
ATOM 759 N N . ASP A 1 94 ? -13.824 -0.001 -13.234 1.00 91.44 94 ASP A N 1
ATOM 760 C CA . ASP A 1 94 ? -13.436 -1.392 -13.491 1.00 91.44 94 ASP A CA 1
ATOM 761 C C . ASP A 1 94 ? -14.484 -2.381 -12.941 1.00 91.44 94 ASP A C 1
ATOM 763 O O . ASP A 1 94 ? -14.681 -3.461 -13.495 1.00 91.44 94 ASP A O 1
ATOM 767 N N . ALA A 1 95 ? -15.199 -1.999 -11.878 1.00 92.19 95 ALA A N 1
ATOM 768 C CA . ALA A 1 95 ? -16.309 -2.759 -11.307 1.00 92.19 95 ALA A CA 1
ATOM 769 C C . ALA A 1 95 ? -17.665 -2.523 -12.009 1.00 92.19 95 ALA A C 1
ATOM 771 O O . ALA A 1 95 ? -18.664 -3.110 -11.595 1.00 92.19 95 ALA A O 1
ATOM 772 N N . GLY A 1 96 ? -17.728 -1.666 -13.036 1.00 91.31 96 GLY A N 1
ATOM 773 C CA . GLY A 1 96 ? -18.969 -1.322 -13.740 1.00 91.31 96 GLY A CA 1
ATOM 774 C C . GLY A 1 96 ? -19.948 -0.473 -12.918 1.00 91.31 96 GLY A C 1
ATOM 775 O O . GLY A 1 96 ? -21.143 -0.474 -13.201 1.00 91.31 96 GLY A O 1
ATOM 776 N N . ILE A 1 97 ? -19.468 0.229 -11.888 1.00 90.62 97 ILE A N 1
ATOM 777 C CA . ILE A 1 97 ? -20.280 1.109 -11.041 1.00 90.62 97 ILE A CA 1
ATOM 778 C C . ILE A 1 97 ? -20.379 2.484 -11.712 1.00 90.62 97 ILE A C 1
ATOM 780 O O . ILE A 1 97 ? -19.366 3.160 -11.914 1.00 90.62 97 ILE A O 1
ATOM 784 N N . GLU A 1 98 ? -21.600 2.916 -12.032 1.00 83.81 98 GLU A N 1
ATOM 785 C CA . GLU A 1 98 ? -21.856 4.258 -12.559 1.00 83.81 98 GLU A CA 1
ATOM 786 C C . GLU A 1 98 ? -21.506 5.330 -11.518 1.00 83.81 98 GLU A C 1
ATOM 788 O O . GLU A 1 98 ? -21.978 5.302 -10.380 1.00 83.81 98 GLU A O 1
ATOM 793 N N . MET A 1 99 ? -20.675 6.292 -11.917 1.00 69.38 99 MET A N 1
ATOM 794 C CA . MET A 1 99 ? -20.375 7.480 -11.121 1.00 69.38 99 MET A CA 1
ATOM 795 C C . MET A 1 99 ? -21.158 8.655 -11.697 1.00 69.38 99 MET A C 1
ATOM 797 O O . MET A 1 99 ? -20.695 9.285 -12.649 1.00 69.38 99 MET A O 1
ATOM 801 N N . ASN A 1 100 ? -22.341 8.895 -11.131 1.00 60.44 100 ASN A N 1
ATOM 802 C CA . ASN A 1 100 ? -23.152 10.089 -11.381 1.00 60.44 100 ASN A CA 1
ATOM 803 C C . ASN A 1 100 ? -22.705 11.260 -10.502 1.00 60.44 100 ASN A C 1
ATOM 805 O O . ASN A 1 100 ? -22.321 11.009 -9.336 1.00 60.44 100 ASN A O 1
#

Nearest PDB structures (foldseek):
  4kv9-assembly1_B  TM=3.265E-01  e=7.911E+00  Schistosoma mansoni

Radius of gyration: 15.93 Å; Cα contacts (8 Å, |Δi|>4): 93; chains: 1; bounding box: 39×39×35 Å

pLDDT: mean 80.93, std 8.87, range [57.22, 92.19]

Secondary structure (DSSP, 8-state):
-EETTTTEE-EEEEEE---TTSPPEEEEEE--S-TTT-HHHHHHHHHHHHHGGGTTS-TT--SSEE-TT-S-GGG-EEPPHHHHHHHHHHHHHHTT----